Protein AF-A0A7C9JD62-F1 (afdb_monomer)

Radius of gyration: 16.94 Å; Cα contacts (8 Å, |Δi|>4): 183; chains: 1; bounding box: 37×34×64 Å

InterPro domains:
  IPR019675 Protein of unknown function DUF2550 [PF10739] (5-118)

Mean predicted aligned error: 8.54 Å

Solvent-accessible surface area (backbone atoms only — not comparable to full-atom values): 7242 Å² total; per-residue (Å²): 107,70,68,59,52,53,50,50,53,53,50,48,53,50,48,53,50,52,47,64,55,57,70,39,89,64,38,41,67,33,26,44,23,56,74,92,51,72,79,40,55,24,40,30,32,70,53,99,65,26,40,35,29,28,57,66,90,48,95,62,93,57,66,79,41,77,45,54,51,78,88,61,52,77,78,48,76,46,73,44,55,86,84,76,55,68,75,78,19,33,35,37,34,39,82,68,36,36,38,33,23,37,65,71,48,45,53,53,51,50,53,56,57,68,68,49,76,78,75,81,82,77,83,85,125

Organism: NCBI:txid2696284

Secondary structure (DSSP, 8-state):
-HHHHHHHHHHHHHHHHHHHHHTSTTEEEEEEEETTSPPEEEEEEEETTEEEEEESS-S--S-SEEEESTT----EEEEPPBTTBSTTEEEEEETTEEEEEEHHHHHHHHHHHHTS---------

pLDDT: mean 80.62, std 12.16, range [39.5, 92.69]

Structure (mmCIF, N/CA/C/O backbone):
data_AF-A0A7C9JD62-F1
#
_entry.id   AF-A0A7C9JD62-F1
#
loop_
_atom_site.group_PDB
_atom_site.id
_atom_site.type_symbol
_atom_site.label_atom_id
_atom_site.label_alt_id
_atom_site.label_comp_id
_atom_site.label_asym_id
_atom_site.label_entity_id
_atom_site.label_seq_id
_atom_site.pdbx_PDB_ins_code
_atom_site.Cartn_x
_atom_site.Cartn_y
_atom_site.Cartn_z
_atom_site.occupancy
_atom_site.B_iso_or_equiv
_atom_site.auth_seq_id
_atom_site.auth_comp_id
_atom_site.auth_asym_id
_atom_site.auth_atom_id
_atom_site.pdbx_PDB_model_num
ATOM 1 N N . MET A 1 1 ? -23.233 7.852 28.237 1.00 77.38 1 MET A N 1
ATOM 2 C CA . MET A 1 1 ? -22.081 6.935 28.400 1.00 77.38 1 MET A CA 1
ATOM 3 C C . MET A 1 1 ? -22.139 5.753 27.442 1.00 77.38 1 MET A C 1
ATOM 5 O O . MET A 1 1 ? -21.166 5.554 26.736 1.00 77.38 1 MET A O 1
ATOM 9 N N . GLU A 1 2 ? -23.264 5.043 27.338 1.00 87.31 2 GLU A N 1
ATOM 10 C CA . GLU A 1 2 ? -23.464 3.881 26.442 1.00 87.31 2 GLU A CA 1
ATOM 11 C C . GLU A 1 2 ? -22.991 4.112 24.988 1.00 87.31 2 GLU A C 1
ATOM 13 O O . GLU A 1 2 ? -22.233 3.316 24.441 1.00 87.31 2 GLU A O 1
ATOM 18 N N . LEU A 1 3 ? -23.349 5.253 24.379 1.00 88.94 3 LEU A N 1
ATOM 19 C CA . LEU A 1 3 ? -22.923 5.618 23.015 1.00 88.94 3 LEU A CA 1
ATOM 20 C C . LEU A 1 3 ? -21.408 5.851 22.889 1.00 88.94 3 LEU A C 1
ATOM 22 O O . LEU A 1 3 ? -20.813 5.489 21.877 1.00 88.94 3 LEU A O 1
ATOM 26 N N . LEU A 1 4 ? -20.781 6.436 23.915 1.00 90.19 4 LEU A N 1
ATOM 27 C CA . LEU A 1 4 ? -19.334 6.671 23.934 1.00 90.19 4 LEU A CA 1
ATOM 28 C C . LEU A 1 4 ? -18.575 5.351 24.080 1.00 90.19 4 LEU A C 1
ATOM 30 O O . LEU A 1 4 ? -17.577 5.144 23.398 1.00 90.19 4 LEU A O 1
ATOM 34 N N . ILE A 1 5 ? -19.080 4.443 24.919 1.00 91.25 5 ILE A N 1
ATOM 35 C CA . ILE A 1 5 ? -18.515 3.103 25.109 1.00 91.25 5 ILE A CA 1
ATOM 36 C C . ILE A 1 5 ? -18.650 2.292 23.816 1.00 91.25 5 ILE A C 1
ATOM 38 O O . ILE A 1 5 ? -17.671 1.709 23.355 1.00 91.25 5 ILE A O 1
ATOM 42 N N . GLY A 1 6 ? -19.828 2.308 23.185 1.00 91.31 6 GLY A N 1
ATOM 43 C CA . GLY A 1 6 ? -20.051 1.645 21.901 1.00 91.31 6 GLY A CA 1
ATOM 44 C C . GLY A 1 6 ? -19.124 2.168 20.801 1.00 91.31 6 GLY A C 1
ATOM 45 O O . GLY A 1 6 ? -18.491 1.376 20.104 1.00 91.31 6 GLY A O 1
ATOM 46 N N . LEU A 1 7 ? -18.976 3.492 20.682 1.00 90.12 7 LEU A N 1
ATOM 47 C CA . LEU A 1 7 ? -18.070 4.105 19.709 1.00 90.12 7 LEU A CA 1
ATOM 48 C C . LEU A 1 7 ? -16.602 3.759 19.993 1.00 90.12 7 LEU A C 1
ATOM 50 O O . LEU A 1 7 ? -15.863 3.440 19.063 1.00 90.12 7 LEU A O 1
ATOM 54 N N . ALA A 1 8 ? -16.189 3.769 21.263 1.00 90.75 8 ALA A N 1
ATOM 55 C CA . ALA A 1 8 ? -14.834 3.409 21.668 1.00 90.75 8 ALA A CA 1
ATOM 56 C C . ALA A 1 8 ? -14.514 1.937 21.364 1.00 90.75 8 ALA A C 1
ATOM 58 O O . ALA A 1 8 ? -13.452 1.647 20.819 1.00 90.75 8 ALA A O 1
ATOM 59 N N . LEU A 1 9 ? -15.437 1.009 21.643 1.00 91.00 9 LEU A N 1
ATOM 60 C CA . LEU A 1 9 ? -15.277 -0.410 21.308 1.00 91.00 9 LEU A CA 1
ATOM 61 C C . LEU A 1 9 ? -15.198 -0.634 19.796 1.00 91.00 9 LEU A C 1
ATOM 63 O O . LEU A 1 9 ? -14.368 -1.411 19.325 1.00 91.00 9 LEU A O 1
ATOM 67 N N . LEU A 1 10 ? -16.028 0.070 19.024 1.00 87.44 10 LEU A N 1
ATOM 68 C CA . LEU A 1 10 ? -16.034 -0.032 17.568 1.00 87.44 10 LEU A CA 1
ATOM 69 C C . LEU A 1 10 ? -14.736 0.534 16.967 1.00 87.44 10 LEU A C 1
ATOM 71 O O . LEU A 1 10 ? -14.148 -0.088 16.081 1.00 87.44 10 LEU A O 1
ATOM 75 N N . ALA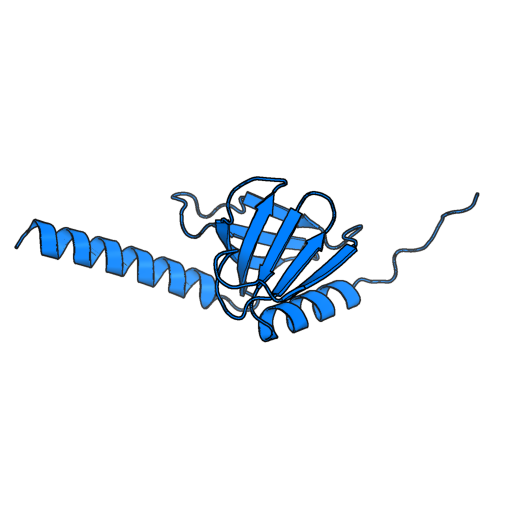 A 1 11 ? -14.238 1.651 17.506 1.00 86.94 11 ALA A N 1
ATOM 76 C CA . ALA A 1 11 ? -12.936 2.210 17.154 1.00 86.94 11 ALA A CA 1
ATOM 77 C C . ALA A 1 11 ? -11.784 1.264 17.537 1.00 86.94 11 ALA A C 1
ATOM 79 O O . ALA A 1 11 ? -10.900 1.024 16.719 1.00 86.94 11 ALA A O 1
ATOM 80 N N . ALA A 1 12 ? -11.815 0.660 18.728 1.00 89.12 12 ALA A N 1
ATOM 81 C CA . ALA A 1 12 ? -10.810 -0.305 19.170 1.00 89.12 12 ALA A CA 1
ATOM 82 C C . ALA A 1 12 ? -10.776 -1.549 18.269 1.00 89.12 12 ALA A C 1
ATOM 84 O O . ALA A 1 12 ? -9.703 -1.951 17.820 1.00 89.12 12 ALA A O 1
ATOM 85 N N . LEU A 1 13 ? -11.937 -2.121 17.927 1.00 86.75 13 LEU A N 1
ATOM 86 C CA . LEU A 1 13 ? -12.036 -3.250 16.999 1.00 86.75 13 LEU A CA 1
ATOM 87 C C . LEU A 1 13 ? -11.510 -2.881 15.603 1.00 86.75 13 LEU A C 1
ATOM 89 O O . LEU A 1 13 ? -10.816 -3.680 14.968 1.00 86.75 13 LEU A O 1
ATOM 93 N N . PHE A 1 14 ? -11.804 -1.666 15.132 1.00 84.38 14 PHE A N 1
ATOM 94 C CA . PHE A 1 14 ? -11.274 -1.152 13.873 1.00 84.38 14 PHE A CA 1
ATOM 95 C C . PHE A 1 14 ? -9.746 -1.000 13.917 1.00 84.38 14 PHE A C 1
ATOM 97 O O . PHE A 1 14 ? -9.067 -1.482 13.012 1.00 84.38 14 PHE A O 1
ATOM 104 N N . CYS A 1 15 ? -9.191 -0.427 14.987 1.00 84.00 15 CYS A N 1
ATOM 105 C CA . CYS A 1 15 ? -7.747 -0.303 15.188 1.00 84.00 15 CYS A CA 1
ATOM 106 C C . CYS A 1 15 ? -7.062 -1.670 15.244 1.00 84.00 15 CYS A C 1
ATOM 108 O O . CYS A 1 15 ? -6.102 -1.893 14.513 1.00 84.00 15 CYS A O 1
ATOM 110 N N . VAL A 1 16 ? -7.581 -2.616 16.034 1.00 85.00 16 VAL A N 1
ATOM 111 C CA . VAL A 1 16 ? -7.051 -3.987 16.107 1.00 85.00 16 VAL A CA 1
ATOM 112 C C . VAL A 1 16 ? -7.066 -4.643 14.731 1.00 85.00 16 VAL A C 1
ATOM 114 O O . VAL A 1 16 ? -6.089 -5.281 14.350 1.00 85.00 16 VAL A O 1
ATOM 117 N N . ARG A 1 17 ? -8.131 -4.454 13.944 1.00 80.06 17 ARG A N 1
ATOM 118 C CA . ARG A 1 17 ? -8.204 -4.971 12.573 1.00 80.06 17 ARG A CA 1
ATOM 119 C C . ARG A 1 17 ? -7.136 -4.349 11.675 1.00 80.06 17 ARG A C 1
ATOM 121 O O . ARG A 1 17 ? -6.475 -5.085 10.949 1.00 80.06 17 ARG A O 1
ATOM 128 N N . VAL A 1 18 ? -6.989 -3.024 11.697 1.00 75.94 18 VAL A N 1
ATOM 129 C CA . VAL A 1 18 ? -5.997 -2.296 10.889 1.00 75.94 18 VAL A CA 1
ATOM 130 C C . VAL A 1 18 ? -4.587 -2.742 11.256 1.00 75.94 18 VAL A C 1
ATOM 132 O O . VAL A 1 18 ? -3.820 -3.109 10.368 1.00 75.94 18 VAL A O 1
ATOM 135 N N . VAL A 1 19 ? -4.280 -2.803 12.552 1.00 76.88 19 VAL A N 1
ATOM 136 C CA . VAL A 1 19 ? -2.991 -3.274 13.067 1.00 76.88 19 VAL A CA 1
ATOM 137 C C . VAL A 1 19 ? -2.768 -4.729 12.670 1.00 76.88 19 VAL A C 1
ATOM 139 O O . VAL A 1 19 ? -1.763 -5.029 12.050 1.00 76.88 19 VAL A O 1
ATOM 142 N N . ALA A 1 20 ? -3.725 -5.633 12.878 1.00 77.44 20 ALA A N 1
ATOM 143 C CA . ALA A 1 20 ? -3.585 -7.036 12.480 1.00 77.44 20 ALA A CA 1
ATOM 144 C C . ALA A 1 20 ? -3.405 -7.238 10.962 1.00 77.44 20 ALA A C 1
ATOM 146 O O . ALA A 1 20 ? -2.865 -8.263 10.539 1.00 77.44 20 ALA A O 1
ATOM 147 N N . LEU A 1 21 ? -3.868 -6.297 10.132 1.00 73.25 21 LEU A N 1
ATOM 148 C CA . LEU A 1 21 ? -3.630 -6.302 8.689 1.00 73.25 21 LEU A CA 1
ATOM 149 C C . LEU A 1 21 ? -2.237 -5.762 8.346 1.00 73.25 21 LEU A C 1
ATOM 151 O O . LEU A 1 21 ? -1.565 -6.363 7.516 1.00 73.25 21 LEU A O 1
ATOM 155 N N . ALA A 1 22 ? -1.815 -4.676 8.997 1.00 74.69 22 ALA A N 1
ATOM 156 C CA . ALA A 1 22 ? -0.532 -4.006 8.780 1.00 74.69 22 ALA A CA 1
ATOM 157 C C . ALA A 1 22 ? 0.664 -4.730 9.429 1.00 74.69 22 ALA A C 1
ATOM 159 O O . ALA A 1 22 ? 1.790 -4.610 8.960 1.00 74.69 22 ALA A O 1
ATOM 160 N N . SER A 1 23 ? 0.433 -5.505 10.491 1.00 70.62 23 SER A N 1
ATOM 161 C CA . SER A 1 23 ? 1.454 -6.287 11.200 1.00 70.62 23 SER A CA 1
ATOM 162 C C . SER A 1 23 ? 1.775 -7.615 10.510 1.00 70.62 23 SER A C 1
ATOM 164 O O . SER A 1 23 ? 2.653 -8.352 10.964 1.00 70.62 23 SER A O 1
ATOM 166 N N . ARG A 1 24 ? 1.079 -7.967 9.421 1.00 72.62 24 ARG A N 1
ATOM 167 C CA . ARG A 1 24 ? 1.425 -9.154 8.632 1.00 72.62 24 ARG A CA 1
ATOM 168 C C . ARG A 1 24 ? 2.716 -8.872 7.866 1.00 72.62 24 ARG A C 1
ATOM 170 O O . ARG A 1 24 ? 2.863 -7.857 7.201 1.00 72.62 24 ARG A O 1
ATOM 177 N N . ARG A 1 25 ? 3.678 -9.792 7.936 1.00 70.06 25 ARG A N 1
ATOM 178 C CA . ARG A 1 25 ? 4.937 -9.660 7.186 1.00 70.06 25 ARG A CA 1
ATOM 179 C C . ARG A 1 25 ? 4.640 -9.516 5.687 1.00 70.06 25 ARG A C 1
ATOM 181 O O . ARG A 1 25 ? 3.815 -10.255 5.149 1.00 70.06 25 ARG A O 1
ATOM 188 N N . GLY A 1 26 ? 5.311 -8.568 5.032 1.00 75.56 26 GLY A N 1
ATOM 189 C CA . GLY A 1 26 ? 5.125 -8.294 3.604 1.00 75.56 26 GLY A CA 1
ATOM 190 C C . GLY A 1 26 ? 3.864 -7.493 3.266 1.00 75.56 26 GLY A C 1
ATOM 191 O O . GLY A 1 26 ? 3.385 -7.581 2.133 1.00 75.56 26 GLY A O 1
ATOM 192 N N . THR A 1 27 ? 3.309 -6.743 4.225 1.00 83.06 27 THR A N 1
ATOM 193 C CA . THR A 1 27 ? 2.253 -5.762 3.957 1.00 83.06 27 THR A CA 1
ATOM 194 C C . THR A 1 27 ? 2.757 -4.329 4.025 1.00 83.06 27 THR A C 1
ATOM 196 O O . THR A 1 27 ? 3.548 -3.995 4.901 1.00 83.06 27 THR A O 1
ATOM 199 N N . VAL A 1 28 ? 2.266 -3.481 3.124 1.00 85.25 28 VAL A N 1
ATOM 200 C CA . VAL A 1 28 ? 2.582 -2.051 3.051 1.00 85.25 28 VAL A CA 1
ATOM 201 C C . VAL A 1 28 ? 1.298 -1.231 2.995 1.00 85.25 28 VAL A C 1
ATOM 203 O O . VAL A 1 28 ? 0.333 -1.603 2.320 1.00 85.25 28 VAL A O 1
ATOM 206 N N . VAL A 1 29 ? 1.265 -0.112 3.714 1.00 86.62 29 VAL A N 1
ATOM 207 C CA . VAL A 1 29 ? 0.139 0.825 3.649 1.00 86.62 29 VAL A CA 1
ATOM 208 C C . VAL A 1 29 ? 0.227 1.592 2.337 1.00 86.62 29 VAL A C 1
ATOM 210 O O . VAL A 1 29 ? 1.256 2.185 2.022 1.00 86.62 29 VAL A O 1
ATOM 213 N N . CYS A 1 30 ? -0.851 1.571 1.559 1.00 89.00 30 CYS A N 1
ATOM 214 C CA . CYS A 1 30 ? -0.929 2.342 0.328 1.00 89.00 30 CYS A CA 1
ATOM 215 C C . CYS A 1 30 ? -2.374 2.689 -0.024 1.00 89.00 30 CYS A C 1
ATOM 217 O O . CYS A 1 30 ? -3.336 1.991 0.321 1.00 89.00 30 CYS A O 1
ATOM 219 N N . CYS A 1 31 ? -2.524 3.791 -0.741 1.00 89.88 31 CYS A N 1
ATOM 220 C CA . CYS A 1 31 ? -3.784 4.218 -1.306 1.00 89.88 31 CYS A CA 1
ATOM 221 C C . CYS A 1 31 ? -3.851 3.817 -2.777 1.00 89.88 31 CYS A C 1
ATOM 223 O O . CYS A 1 31 ? -2.877 3.955 -3.508 1.00 89.88 31 CYS A O 1
ATOM 225 N N . VAL A 1 32 ? -5.011 3.345 -3.216 1.00 90.06 32 VAL A N 1
ATOM 226 C CA . VAL A 1 32 ? -5.290 3.030 -4.619 1.00 90.06 32 VAL A CA 1
ATOM 227 C C . VAL A 1 32 ? -6.288 4.043 -5.157 1.00 90.06 32 VAL A C 1
ATOM 229 O O . VAL A 1 32 ? -7.271 4.382 -4.493 1.00 90.06 32 VAL A O 1
ATOM 232 N N . ARG A 1 33 ? -6.068 4.479 -6.392 1.00 89.25 33 ARG A N 1
ATOM 233 C CA . ARG A 1 33 ? -7.022 5.220 -7.208 1.00 89.25 33 ARG A CA 1
ATOM 234 C C . ARG A 1 33 ? -7.179 4.516 -8.551 1.00 89.25 33 ARG A C 1
ATOM 236 O O . ARG A 1 33 ? -6.201 4.089 -9.150 1.00 89.25 33 ARG A O 1
ATOM 243 N N . THR A 1 34 ? -8.415 4.386 -9.021 1.00 87.81 34 THR A N 1
ATOM 244 C CA . THR A 1 34 ? -8.735 3.808 -10.335 1.00 87.81 34 THR A CA 1
ATOM 245 C C . THR A 1 34 ? -9.332 4.903 -11.218 1.00 87.81 34 THR A C 1
ATOM 247 O O . THR A 1 34 ? -10.384 5.458 -10.889 1.00 87.81 34 THR A O 1
ATO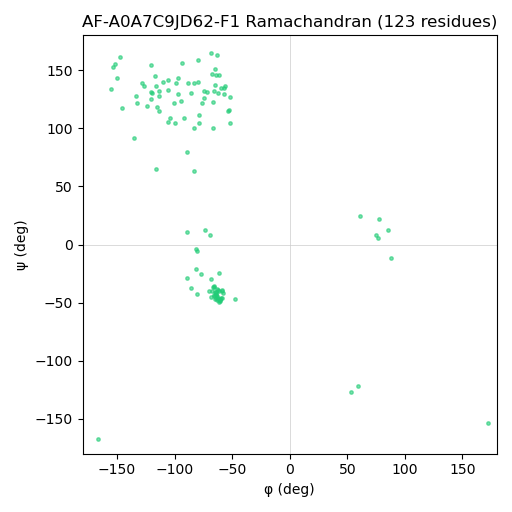M 250 N N . GLY A 1 35 ? -8.638 5.269 -12.300 1.00 81.94 35 GLY A N 1
ATOM 251 C CA . GLY A 1 35 ? -9.008 6.415 -13.143 1.00 81.94 35 GLY A CA 1
ATOM 252 C C . GLY A 1 35 ? -9.181 7.719 -12.346 1.00 81.94 35 GLY A C 1
ATOM 253 O O . GLY A 1 35 ? -8.310 8.102 -11.568 1.00 81.94 35 GLY A O 1
ATOM 254 N N . SER A 1 36 ? -10.331 8.380 -12.505 1.00 73.88 36 SER A N 1
ATOM 255 C CA . SER A 1 36 ? -10.691 9.640 -11.828 1.00 73.88 36 SER A CA 1
ATOM 256 C C . SER A 1 36 ? -11.397 9.465 -10.472 1.00 73.88 36 SER A C 1
ATOM 258 O O . SER A 1 36 ? -11.940 10.427 -9.925 1.00 73.88 36 SER A O 1
ATOM 260 N N . ARG A 1 37 ? -11.438 8.248 -9.907 1.00 78.69 37 ARG A N 1
ATOM 261 C CA . ARG A 1 37 ? -12.076 8.015 -8.598 1.00 78.69 37 ARG A CA 1
ATOM 262 C C . ARG A 1 37 ? -11.294 8.668 -7.450 1.00 78.69 37 ARG A C 1
ATOM 264 O O . ARG A 1 37 ? -10.135 9.041 -7.586 1.00 78.69 37 ARG A O 1
ATOM 271 N N . LYS A 1 38 ? -11.932 8.784 -6.280 1.00 84.38 38 LYS A N 1
ATOM 272 C CA . LYS A 1 38 ? -11.261 9.224 -5.045 1.00 84.38 38 LYS A CA 1
ATOM 273 C C . LYS A 1 38 ? -10.206 8.205 -4.605 1.00 84.38 38 LYS A C 1
ATOM 275 O O . LYS A 1 38 ? -10.378 7.005 -4.829 1.00 84.38 38 LYS A O 1
ATOM 280 N N . TRP A 1 39 ? -9.160 8.682 -3.932 1.00 87.81 39 TRP A N 1
ATOM 281 C CA . TRP A 1 39 ? -8.186 7.816 -3.273 1.00 87.81 39 TRP A CA 1
ATOM 282 C C . TRP A 1 39 ? -8.859 6.937 -2.229 1.00 87.81 39 TRP A C 1
ATOM 284 O O . TRP A 1 39 ? -9.669 7.394 -1.423 1.00 87.81 39 TRP A O 1
ATOM 294 N N . GLN A 1 40 ? -8.506 5.660 -2.249 1.00 88.62 40 GLN A N 1
ATOM 295 C CA . GLN A 1 40 ? -8.976 4.687 -1.284 1.00 88.62 40 GLN A CA 1
ATOM 296 C C . GLN A 1 40 ? -7.777 4.203 -0.488 1.00 88.62 40 GLN A C 1
ATOM 298 O O . GLN A 1 40 ? -6.857 3.629 -1.061 1.00 88.62 40 GLN A O 1
ATOM 303 N N . SER A 1 41 ? -7.780 4.423 0.823 1.00 88.75 41 SER A N 1
ATOM 304 C CA . SER A 1 41 ? -6.711 3.959 1.706 1.00 88.75 41 SER A CA 1
ATOM 305 C C . SER A 1 41 ? -6.875 2.477 2.037 1.00 88.75 41 SER A C 1
ATOM 307 O O . SER A 1 41 ? -7.988 1.991 2.274 1.00 88.75 41 SER A O 1
ATOM 309 N N . GLY A 1 42 ? -5.764 1.749 2.063 1.00 89.06 42 GLY A N 1
ATOM 310 C CA . GLY A 1 42 ? -5.752 0.329 2.375 1.00 89.06 42 GLY A CA 1
ATOM 311 C C . GLY A 1 42 ? -4.359 -0.213 2.655 1.00 89.06 42 GLY A C 1
ATOM 312 O O . GLY A 1 42 ? -3.391 0.525 2.840 1.00 89.06 42 GLY A O 1
ATOM 313 N N . VAL A 1 43 ? -4.279 -1.537 2.677 1.00 88.12 43 VAL A N 1
ATOM 314 C CA . VAL A 1 43 ? -3.038 -2.291 2.832 1.00 88.12 43 VAL A CA 1
ATOM 315 C C . VAL A 1 43 ? -2.855 -3.151 1.601 1.00 88.12 43 VAL A C 1
ATOM 317 O O . VAL A 1 43 ? -3.765 -3.883 1.210 1.00 88.12 43 VAL A O 1
ATOM 320 N N . ALA A 1 44 ? -1.671 -3.083 1.010 1.00 88.75 44 ALA A N 1
ATOM 321 C CA . ALA A 1 44 ? -1.247 -4.032 0.004 1.00 88.75 44 ALA A CA 1
ATOM 322 C C . ALA A 1 44 ? -0.382 -5.126 0.621 1.00 88.75 44 ALA A C 1
ATOM 324 O O . ALA A 1 44 ? 0.419 -4.873 1.517 1.00 88.75 44 ALA A O 1
ATOM 325 N N . ARG A 1 45 ? -0.541 -6.350 0.127 1.00 87.81 45 ARG A N 1
ATOM 326 C CA . ARG A 1 45 ? 0.249 -7.521 0.496 1.00 87.81 45 ARG A CA 1
ATOM 327 C C . ARG A 1 45 ? 0.934 -8.075 -0.743 1.00 87.81 45 ARG A C 1
ATOM 329 O O . ARG A 1 45 ? 0.261 -8.330 -1.739 1.00 87.81 45 ARG A O 1
ATOM 336 N N . TYR A 1 46 ? 2.232 -8.339 -0.656 1.00 86.00 46 TYR A N 1
ATOM 337 C CA . TYR A 1 46 ? 2.948 -9.073 -1.698 1.00 86.00 46 TYR A CA 1
ATOM 338 C C . TYR A 1 46 ? 2.622 -10.573 -1.597 1.00 86.00 46 TYR A C 1
ATOM 340 O O . TYR A 1 46 ? 2.836 -11.191 -0.551 1.00 86.00 46 TYR A O 1
ATOM 348 N N . ALA A 1 47 ? 2.079 -11.168 -2.661 1.00 82.44 47 ALA A N 1
ATOM 349 C CA . ALA A 1 47 ? 1.710 -12.583 -2.706 1.00 82.44 47 ALA A CA 1
ATOM 350 C C . ALA A 1 47 ? 1.927 -13.170 -4.110 1.00 82.44 47 ALA A C 1
ATOM 352 O O . ALA A 1 47 ? 1.284 -12.747 -5.060 1.00 82.44 47 ALA A O 1
ATOM 353 N N . GLY A 1 48 ? 2.824 -14.154 -4.255 1.00 74.50 48 GLY A N 1
ATOM 354 C CA . GLY A 1 48 ? 2.934 -14.959 -5.486 1.00 74.50 48 GLY A CA 1
ATOM 355 C C . GLY A 1 48 ? 3.273 -14.191 -6.774 1.00 74.50 48 GLY A C 1
ATOM 356 O O . GLY A 1 48 ? 2.936 -14.653 -7.856 1.00 74.50 48 GLY A O 1
ATOM 357 N N . GLY A 1 49 ? 3.918 -13.023 -6.679 1.00 81.56 49 GLY A N 1
ATOM 358 C CA . GLY A 1 49 ? 4.156 -12.148 -7.837 1.00 81.56 49 GLY A CA 1
ATOM 359 C C . GLY A 1 49 ? 2.990 -11.208 -8.158 1.00 81.56 49 GLY A C 1
ATOM 360 O O . GLY A 1 49 ? 2.989 -10.570 -9.206 1.00 81.56 49 GLY A O 1
ATOM 361 N N . GLU A 1 50 ? 2.028 -11.083 -7.251 1.00 86.50 50 GLU A N 1
ATOM 362 C CA . GLU A 1 50 ? 0.949 -10.104 -7.296 1.00 86.50 50 GLU A CA 1
ATOM 363 C C . GLU A 1 50 ? 0.984 -9.212 -6.049 1.00 86.50 50 GLU A C 1
ATOM 365 O O . GLU A 1 50 ? 1.477 -9.595 -4.982 1.00 86.50 50 GLU A O 1
ATOM 370 N N . LEU A 1 51 ? 0.440 -8.010 -6.190 1.00 87.38 51 LEU A N 1
ATOM 371 C CA . LEU A 1 51 ? 0.201 -7.068 -5.113 1.00 87.38 51 LEU A CA 1
ATOM 372 C C . LEU A 1 51 ? -1.301 -7.054 -4.814 1.00 87.38 51 LEU A C 1
ATOM 374 O O . LEU A 1 51 ? -2.110 -6.536 -5.585 1.00 87.38 51 LEU A O 1
ATOM 378 N N . HIS A 1 52 ? -1.688 -7.668 -3.699 1.00 89.62 52 HIS A N 1
ATOM 379 C CA . HIS A 1 52 ? -3.081 -7.783 -3.271 1.00 89.62 52 HIS A CA 1
ATOM 380 C C . HIS A 1 52 ? -3.438 -6.613 -2.373 1.00 89.62 52 HIS A C 1
ATOM 382 O O . HIS A 1 52 ? -3.002 -6.556 -1.226 1.00 89.62 52 HIS A O 1
ATOM 388 N N . TRP A 1 53 ? -4.256 -5.698 -2.874 1.00 89.31 53 TRP A N 1
ATOM 389 C CA . TRP A 1 53 ? -4.708 -4.539 -2.123 1.00 89.31 53 TRP A CA 1
ATOM 390 C C . TRP A 1 53 ? -6.085 -4.759 -1.490 1.00 89.31 53 TRP A C 1
ATOM 392 O O . TRP A 1 53 ? -7.061 -5.147 -2.148 1.00 89.31 53 TRP A O 1
ATOM 402 N N . VAL A 1 54 ? -6.165 -4.472 -0.192 1.00 86.38 54 VAL A N 1
ATOM 403 C CA . VAL A 1 54 ? -7.363 -4.579 0.643 1.00 86.38 54 VAL A CA 1
ATOM 404 C C . VAL A 1 54 ? -7.682 -3.194 1.225 1.00 86.38 54 VAL A C 1
ATOM 406 O O . VAL A 1 54 ? -6.821 -2.607 1.881 1.00 86.38 54 VAL A O 1
ATOM 409 N N . PRO A 1 55 ? -8.900 -2.654 1.038 1.00 85.75 55 PRO A N 1
ATOM 410 C CA . PRO A 1 55 ? -9.276 -1.355 1.599 1.00 85.75 55 PRO A CA 1
ATOM 411 C C . PRO A 1 55 ? -9.368 -1.393 3.128 1.00 85.75 55 PRO A C 1
ATOM 413 O O . PRO A 1 55 ? -9.855 -2.373 3.696 1.00 85.75 55 PRO A O 1
ATOM 416 N N . PHE A 1 56 ? -9.031 -0.282 3.790 1.00 79.69 56 PHE A N 1
ATOM 417 C CA . PHE A 1 56 ? -9.344 -0.090 5.211 1.00 79.69 56 PHE A CA 1
ATOM 418 C C . PHE A 1 56 ? -10.853 0.063 5.433 1.00 79.69 56 PHE A C 1
ATOM 420 O O . PHE A 1 56 ? -11.435 -0.580 6.306 1.00 79.69 56 PHE A O 1
ATOM 427 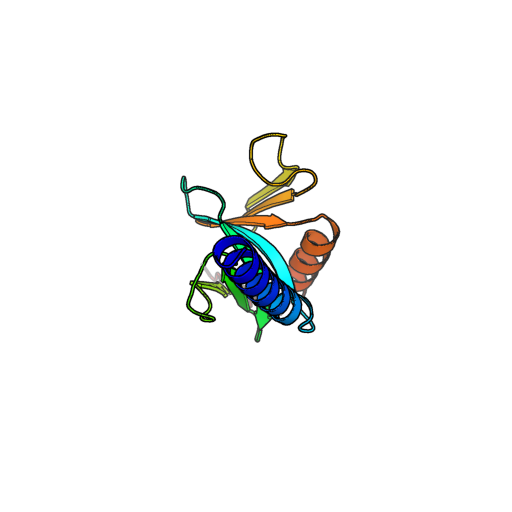N N . ALA A 1 57 ? -11.505 0.877 4.596 1.00 66.62 57 ALA A N 1
ATOM 428 C CA . ALA A 1 57 ? -12.937 1.165 4.656 1.00 66.62 57 ALA A CA 1
ATOM 429 C C . ALA A 1 57 ? -13.771 0.083 3.938 1.00 66.62 57 ALA A C 1
ATOM 431 O O . ALA A 1 57 ? -14.422 0.329 2.919 1.00 66.62 57 ALA A O 1
ATOM 432 N N . GLY A 1 58 ? -13.727 -1.152 4.442 1.00 63.00 58 GLY A N 1
ATOM 433 C CA . GLY A 1 58 ? -14.479 -2.269 3.876 1.00 63.00 58 GLY A CA 1
ATOM 434 C C . GLY A 1 58 ? -14.776 -3.375 4.884 1.00 63.00 58 GLY A C 1
ATOM 435 O O . GLY A 1 58 ? -13.892 -3.856 5.584 1.00 63.00 58 GLY A O 1
ATOM 436 N N . ILE A 1 59 ? -16.029 -3.840 4.907 1.00 56.88 59 ILE A N 1
ATOM 437 C CA . ILE A 1 59 ? -16.477 -4.937 5.785 1.00 56.88 59 ILE A CA 1
ATOM 438 C C . ILE A 1 59 ? -15.750 -6.252 5.436 1.00 56.88 59 ILE A C 1
ATOM 440 O O . ILE A 1 59 ? -15.325 -6.999 6.320 1.00 56.88 59 ILE A O 1
ATOM 444 N N . ARG A 1 60 ? -15.517 -6.518 4.144 1.00 61.09 60 ARG A N 1
ATOM 445 C CA . ARG A 1 60 ? -14.912 -7.767 3.649 1.00 61.09 60 ARG A CA 1
ATOM 446 C C . ARG A 1 60 ? -13.377 -7.706 3.658 1.00 61.09 60 ARG A C 1
ATOM 448 O O . ARG A 1 60 ? -12.811 -6.794 3.071 1.00 61.09 60 ARG A O 1
ATOM 455 N N . LEU A 1 61 ? -12.720 -8.727 4.224 1.00 58.06 61 LEU A N 1
ATOM 456 C CA . LEU A 1 61 ? -11.257 -8.950 4.173 1.00 58.06 61 LEU A CA 1
ATOM 457 C C . LEU A 1 61 ? -10.745 -9.445 2.799 1.00 58.06 61 LEU A C 1
ATOM 459 O O . LEU A 1 61 ? -9.624 -9.937 2.692 1.00 58.06 61 LEU A O 1
ATOM 463 N N . ARG A 1 62 ? -11.562 -9.380 1.742 1.00 65.06 62 ARG A N 1
ATOM 464 C CA . ARG A 1 62 ? -11.154 -9.877 0.422 1.00 65.06 62 ARG A CA 1
ATOM 465 C C . ARG A 1 62 ? -10.334 -8.813 -0.319 1.00 65.06 62 ARG A C 1
ATOM 467 O O . ARG A 1 62 ? -10.730 -7.644 -0.271 1.00 65.06 62 ARG A O 1
ATOM 474 N N . PRO A 1 63 ? -9.251 -9.202 -1.022 1.00 66.94 63 PRO A N 1
ATOM 475 C CA . PRO A 1 63 ? -8.552 -8.313 -1.945 1.00 66.94 63 PRO A CA 1
ATOM 476 C C . PRO A 1 63 ? -9.554 -7.700 -2.918 1.00 66.94 63 PRO A C 1
ATOM 478 O O . PRO A 1 63 ? -10.344 -8.420 -3.529 1.00 66.94 63 PRO A O 1
ATOM 481 N N . ARG A 1 64 ? -9.565 -6.368 -3.020 1.00 76.38 64 ARG A N 1
ATOM 482 C CA . ARG A 1 64 ? -10.387 -5.675 -4.023 1.00 76.38 64 ARG A CA 1
ATOM 483 C C . ARG A 1 64 ? -9.640 -5.483 -5.331 1.00 76.38 64 ARG A C 1
ATOM 485 O O . ARG A 1 64 ? -10.278 -5.446 -6.373 1.00 76.38 64 ARG A O 1
ATOM 492 N N . HIS A 1 65 ? -8.318 -5.383 -5.264 1.00 79.50 65 HIS A N 1
ATOM 493 C CA . HIS A 1 65 ? -7.463 -5.287 -6.437 1.00 79.50 65 HIS A CA 1
ATOM 494 C C . HIS A 1 65 ? -6.312 -6.278 -6.275 1.00 79.50 65 HIS A C 1
ATOM 496 O O . HIS A 1 65 ? -5.583 -6.216 -5.287 1.00 79.50 65 HIS A O 1
ATOM 502 N N . ALA A 1 66 ? -6.179 -7.203 -7.222 1.00 84.25 66 ALA A N 1
ATOM 503 C CA . ALA A 1 66 ? -4.999 -8.042 -7.375 1.00 84.25 66 ALA A CA 1
ATOM 504 C C . ALA A 1 66 ? -4.215 -7.484 -8.561 1.00 84.25 66 ALA A C 1
ATOM 506 O O . ALA A 1 66 ? -4.680 -7.525 -9.697 1.00 84.25 66 ALA A O 1
ATOM 507 N N . ILE A 1 67 ? -3.079 -6.860 -8.273 1.00 84.75 67 ILE A 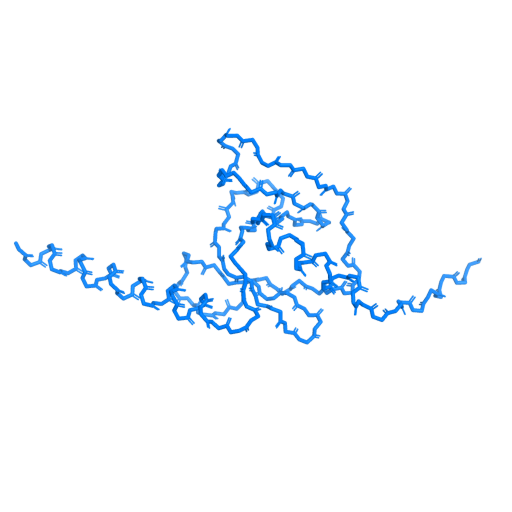N 1
ATOM 508 C CA . ILE A 1 67 ? -2.255 -6.186 -9.271 1.00 84.75 67 ILE A CA 1
ATOM 509 C C . ILE A 1 67 ? -1.119 -7.139 -9.612 1.00 84.75 67 ILE A C 1
ATOM 511 O O . ILE A 1 67 ? -0.202 -7.333 -8.813 1.00 84.75 67 ILE A O 1
ATOM 515 N N . ALA A 1 68 ? -1.196 -7.777 -10.774 1.00 84.06 68 ALA A N 1
ATOM 516 C CA . ALA A 1 68 ? -0.138 -8.665 -11.228 1.00 84.06 68 ALA A CA 1
ATOM 517 C C . ALA A 1 68 ? 1.146 -7.868 -11.479 1.00 84.06 68 ALA A C 1
ATOM 519 O O . ALA A 1 68 ? 1.100 -6.795 -12.070 1.00 84.06 68 ALA A O 1
ATOM 520 N N . ARG A 1 69 ? 2.301 -8.399 -11.062 1.00 82.25 69 ARG A N 1
ATOM 521 C CA . ARG A 1 69 ? 3.607 -7.814 -11.408 1.00 82.25 69 ARG A CA 1
ATOM 522 C C . ARG A 1 69 ? 3.885 -7.894 -12.906 1.00 82.25 69 ARG A C 1
ATOM 524 O O . ARG A 1 69 ? 4.524 -7.018 -13.473 1.00 82.25 69 ARG A O 1
ATOM 531 N N . ARG A 1 70 ? 3.444 -8.985 -13.542 1.00 78.06 70 ARG A N 1
ATOM 532 C CA . ARG A 1 70 ? 3.655 -9.232 -14.973 1.00 78.06 70 ARG A CA 1
ATOM 533 C C . ARG A 1 70 ? 2.867 -8.210 -15.790 1.00 78.06 70 ARG A C 1
AT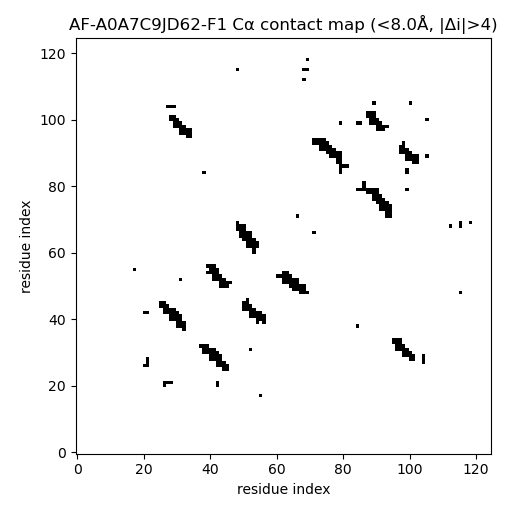OM 535 O O . ARG A 1 70 ? 1.654 -8.123 -15.640 1.00 78.06 70 ARG A O 1
ATOM 542 N N . GLY A 1 71 ? 3.564 -7.467 -16.647 1.00 73.06 71 GLY A N 1
ATOM 543 C CA . GLY A 1 71 ? 2.963 -6.428 -17.487 1.00 73.06 71 GLY A CA 1
ATOM 544 C C . GLY A 1 71 ? 2.625 -5.128 -16.749 1.00 73.06 71 GLY A C 1
ATOM 545 O O . GLY A 1 71 ? 2.039 -4.234 -17.353 1.00 73.06 71 GLY A O 1
ATOM 546 N N . LEU A 1 72 ? 2.989 -4.993 -15.466 1.00 82.31 72 LEU A N 1
ATOM 547 C CA . LEU A 1 72 ? 2.809 -3.742 -14.738 1.00 82.31 72 LEU A CA 1
ATOM 548 C C . LEU A 1 72 ? 3.918 -2.763 -15.124 1.00 82.31 72 LEU A C 1
ATOM 550 O O . LEU A 1 72 ? 5.055 -2.891 -14.676 1.00 82.31 72 LEU A O 1
ATOM 554 N N . VAL A 1 73 ? 3.576 -1.778 -15.948 1.00 80.56 73 VAL A N 1
ATOM 555 C CA . VAL A 1 73 ? 4.502 -0.720 -16.360 1.00 80.56 73 VAL A CA 1
ATOM 556 C C . VAL A 1 73 ? 4.217 0.531 -15.545 1.00 80.56 73 VAL A C 1
ATOM 558 O O . VAL A 1 73 ? 3.103 1.053 -15.570 1.00 80.56 73 VAL A O 1
ATOM 561 N N . VAL A 1 74 ? 5.231 1.016 -14.830 1.00 86.50 74 VAL A N 1
ATOM 562 C CA . VAL A 1 74 ? 5.172 2.309 -14.147 1.00 86.50 74 VAL A CA 1
ATOM 563 C C . VAL A 1 74 ? 5.413 3.403 -15.177 1.00 86.50 74 VAL A C 1
ATOM 565 O O . VAL A 1 74 ? 6.510 3.531 -15.711 1.00 86.50 74 VAL A O 1
ATOM 568 N N . SER A 1 75 ? 4.382 4.191 -15.461 1.00 85.31 75 SER A N 1
ATOM 569 C CA . SER A 1 75 ? 4.448 5.276 -16.443 1.00 85.31 75 SER A CA 1
ATOM 570 C C . SER A 1 75 ? 4.979 6.567 -15.832 1.00 85.31 75 SER A C 1
ATOM 572 O O . SER A 1 75 ? 5.707 7.314 -16.482 1.00 85.31 75 SER A O 1
ATOM 574 N N . ARG A 1 76 ? 4.611 6.856 -14.578 1.00 86.06 76 ARG A N 1
ATOM 575 C CA . ARG A 1 76 ? 4.975 8.109 -13.913 1.00 86.06 76 ARG A CA 1
ATOM 576 C C . ARG A 1 76 ? 5.101 7.930 -12.409 1.00 86.06 76 ARG A C 1
ATOM 578 O O . ARG A 1 76 ? 4.313 7.215 -11.794 1.00 86.06 76 ARG A O 1
ATOM 585 N N . ARG A 1 77 ? 6.064 8.637 -11.817 1.00 88.88 77 ARG A N 1
ATOM 586 C CA . ARG A 1 77 ? 6.283 8.712 -10.372 1.00 88.88 77 ARG A CA 1
ATOM 587 C C . ARG A 1 77 ? 6.494 10.163 -9.959 1.00 88.88 77 ARG A C 1
ATOM 589 O O . ARG A 1 77 ? 7.341 10.835 -10.541 1.00 88.88 77 ARG A O 1
ATOM 596 N N . ARG A 1 78 ? 5.746 10.644 -8.967 1.00 90.06 78 ARG A N 1
ATOM 597 C CA . ARG A 1 78 ? 5.916 11.995 -8.406 1.00 90.06 78 ARG A CA 1
ATOM 598 C C . ARG A 1 78 ? 5.482 12.042 -6.937 1.00 90.06 78 ARG A C 1
ATOM 600 O O . ARG A 1 78 ? 4.659 11.212 -6.547 1.00 90.06 78 ARG A O 1
ATOM 607 N N . PRO A 1 79 ? 5.989 12.984 -6.129 1.00 88.06 79 PRO A N 1
ATOM 608 C CA . PRO A 1 79 ? 5.413 13.248 -4.815 1.00 88.06 79 PRO A CA 1
ATOM 609 C C . PRO A 1 79 ? 3.956 13.721 -4.95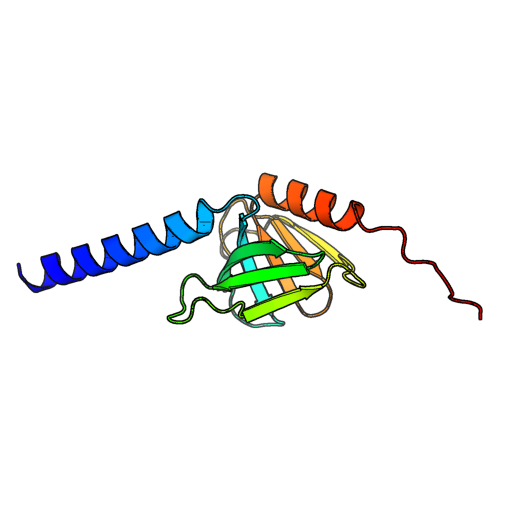6 1.00 88.06 79 PRO A C 1
ATOM 611 O O . PRO A 1 79 ? 3.595 14.375 -5.942 1.00 88.06 79 PRO A O 1
ATOM 614 N N . LEU A 1 80 ? 3.111 13.343 -3.996 1.00 87.25 80 LEU A N 1
ATOM 615 C CA . LEU A 1 80 ? 1.759 13.881 -3.862 1.00 87.25 80 LEU A CA 1
ATOM 616 C C . LEU A 1 80 ? 1.838 15.298 -3.299 1.00 87.25 80 LEU A C 1
ATOM 618 O O . LEU A 1 80 ? 2.520 15.521 -2.298 1.00 87.25 80 LEU A O 1
ATOM 622 N N . GLU A 1 81 ? 1.123 16.239 -3.911 1.00 84.25 81 GLU A N 1
ATOM 623 C CA . GLU A 1 81 ? 1.000 17.586 -3.360 1.00 84.25 81 GLU A CA 1
ATOM 624 C C . GLU A 1 81 ? -0.046 17.620 -2.237 1.00 84.25 81 GLU A C 1
ATOM 626 O O . GLU A 1 81 ? -0.925 16.751 -2.131 1.00 84.25 81 GLU A O 1
ATOM 631 N N . ALA A 1 82 ? 0.050 18.636 -1.378 1.00 76.50 82 ALA A N 1
ATOM 632 C CA . ALA A 1 82 ? -0.897 18.838 -0.290 1.00 76.50 82 ALA A CA 1
ATOM 633 C C . ALA A 1 82 ? -2.332 18.952 -0.839 1.00 76.50 82 ALA A C 1
ATOM 635 O O . ALA A 1 82 ? -2.604 19.705 -1.772 1.00 76.50 82 ALA A O 1
ATOM 636 N N . GLY A 1 83 ? -3.259 18.181 -0.267 1.00 75.06 83 GLY A N 1
ATOM 637 C CA . GLY A 1 83 ? -4.664 18.145 -0.693 1.00 75.06 83 GLY A CA 1
ATOM 638 C C . GLY A 1 83 ? -4.989 17.146 -1.810 1.00 75.06 83 GLY A C 1
ATOM 639 O O . GLY A 1 83 ? -6.164 16.841 -2.016 1.00 75.06 83 GLY A O 1
ATOM 640 N N . GLU A 1 84 ? -3.993 16.559 -2.483 1.00 78.38 84 GLU A N 1
ATOM 641 C CA . GLU A 1 84 ? -4.234 15.487 -3.458 1.00 78.38 84 GLU A CA 1
ATOM 642 C C . GLU A 1 84 ? -4.419 14.113 -2.802 1.00 78.38 84 GLU A C 1
ATOM 644 O O . GLU A 1 84 ? -5.011 13.223 -3.409 1.00 78.38 84 GLU A O 1
ATOM 649 N N . GLY A 1 85 ? -3.939 13.927 -1.572 1.00 77.75 85 GLY A N 1
ATOM 650 C CA . GLY A 1 85 ? -4.042 12.689 -0.801 1.00 77.75 85 GLY A CA 1
ATOM 651 C C . GLY A 1 85 ? -3.216 12.765 0.488 1.00 77.75 85 GLY A C 1
ATOM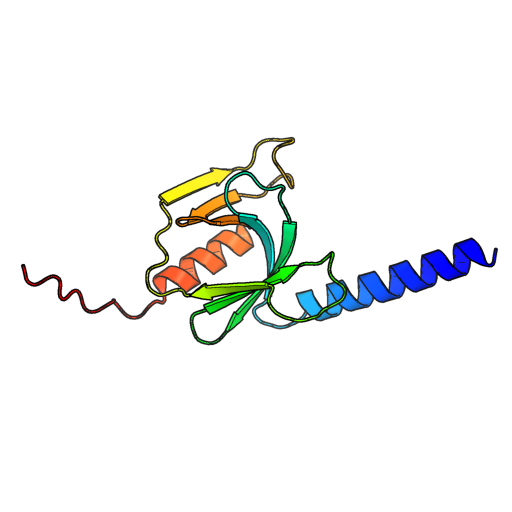 652 O O . GLY A 1 85 ? -3.027 13.865 1.006 1.00 77.75 85 GLY A O 1
ATOM 653 N N . PRO A 1 86 ? -2.749 11.629 1.039 1.00 78.25 86 PRO A N 1
ATOM 654 C CA . PRO A 1 86 ? -1.928 11.637 2.247 1.00 78.25 86 PRO A CA 1
ATOM 655 C C . PRO A 1 86 ? -0.612 12.392 2.020 1.00 78.25 86 PRO A C 1
ATOM 657 O O . PRO A 1 86 ? 0.090 12.130 1.043 1.00 78.25 86 PRO A O 1
ATOM 660 N N . GLU A 1 87 ? -0.277 13.313 2.922 1.00 80.50 87 GLU A N 1
ATOM 661 C CA . GLU A 1 87 ? 0.971 14.078 2.845 1.00 80.50 87 GLU A CA 1
ATOM 662 C C . GLU A 1 87 ? 2.204 13.174 2.998 1.00 80.50 87 GLU A C 1
ATOM 664 O O . GLU A 1 87 ? 2.181 12.174 3.718 1.00 80.50 87 GLU A O 1
ATOM 669 N N . GLY A 1 88 ? 3.287 13.522 2.296 1.00 82.56 88 GLY A N 1
ATOM 670 C CA . GLY A 1 88 ? 4.546 12.765 2.314 1.00 82.56 88 GLY A CA 1
ATOM 671 C C . GLY A 1 88 ? 4.517 11.454 1.519 1.00 82.56 88 GLY A C 1
ATOM 672 O O . GLY A 1 88 ? 5.452 10.660 1.604 1.00 82.56 88 GLY A O 1
ATOM 673 N N . TYR A 1 89 ? 3.448 11.195 0.760 1.00 90.12 89 TYR A N 1
ATOM 674 C CA . TYR A 1 89 ? 3.340 10.007 -0.083 1.00 90.12 89 TYR A CA 1
ATOM 675 C C . TYR A 1 89 ? 3.813 10.313 -1.507 1.00 90.12 89 TYR A C 1
ATOM 677 O O . TYR A 1 89 ? 3.763 11.441 -1.989 1.00 90.12 89 TYR A O 1
ATOM 685 N N . TRP A 1 90 ? 4.233 9.273 -2.211 1.00 91.88 90 TRP A N 1
ATOM 686 C CA . TRP A 1 90 ? 4.551 9.294 -3.630 1.00 91.88 90 TRP A CA 1
ATOM 687 C C . TRP A 1 90 ? 3.448 8.601 -4.415 1.00 91.88 90 TRP A C 1
ATOM 689 O O . TRP A 1 90 ? 3.050 7.493 -4.055 1.00 91.88 90 TRP A O 1
ATOM 699 N N . THR A 1 91 ? 2.989 9.217 -5.507 1.00 91.88 91 THR A N 1
ATOM 700 C CA . THR A 1 91 ? 2.118 8.556 -6.484 1.00 91.88 91 THR A CA 1
ATOM 701 C C . THR A 1 91 ? 2.927 7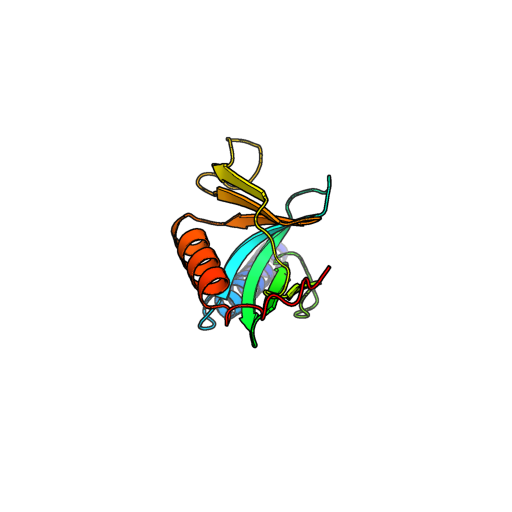.845 -7.554 1.00 91.88 91 THR A C 1
ATOM 703 O O . THR A 1 91 ? 3.904 8.374 -8.087 1.00 91.88 91 THR A O 1
ATOM 706 N N . VAL A 1 92 ? 2.452 6.658 -7.902 1.00 91.31 92 VAL A N 1
ATOM 707 C CA . VAL A 1 92 ? 2.932 5.791 -8.966 1.00 91.31 92 VAL A CA 1
ATOM 708 C C . VAL A 1 92 ? 1.755 5.493 -9.882 1.00 91.31 92 VAL A C 1
ATOM 710 O O . VAL A 1 92 ? 0.751 4.929 -9.452 1.00 91.31 92 VAL A O 1
ATOM 713 N N . GLU A 1 93 ? 1.865 5.878 -11.145 1.00 89.38 93 GLU A N 1
ATOM 714 C CA . GLU A 1 93 ? 0.867 5.585 -12.172 1.00 89.38 93 GLU A CA 1
ATOM 715 C C . GLU A 1 93 ? 1.268 4.312 -12.916 1.00 89.38 93 GLU A C 1
ATOM 717 O O . GLU A 1 93 ? 2.372 4.231 -13.455 1.00 89.38 93 GLU A O 1
ATOM 722 N N . ALA A 1 94 ? 0.379 3.317 -12.926 1.00 85.75 94 ALA A N 1
ATOM 723 C CA . ALA A 1 94 ? 0.593 2.032 -13.575 1.00 85.75 94 ALA A CA 1
ATOM 724 C C . ALA A 1 94 ? -0.659 1.617 -14.365 1.00 85.75 94 ALA A C 1
ATOM 726 O O . ALA A 1 94 ? -1.597 1.015 -13.835 1.00 85.75 94 ALA A O 1
ATOM 727 N N . GLY A 1 95 ? -0.697 1.980 -15.649 1.00 83.38 95 GLY A N 1
ATOM 728 C CA . GLY A 1 95 ? -1.860 1.755 -16.508 1.00 83.38 95 GLY A CA 1
ATOM 729 C C . GLY A 1 95 ? -3.119 2.452 -15.975 1.00 83.38 95 GLY A C 1
ATOM 730 O O . GLY A 1 95 ? -3.141 3.665 -15.795 1.00 83.38 95 GLY A O 1
ATOM 731 N N . ALA A 1 96 ? -4.181 1.685 -15.713 1.00 83.19 96 ALA A N 1
ATOM 732 C CA . ALA A 1 96 ? -5.471 2.214 -15.251 1.00 83.19 96 ALA A CA 1
ATOM 733 C C . ALA A 1 96 ? -5.535 2.522 -13.740 1.00 83.19 96 ALA A C 1
ATOM 735 O O . ALA A 1 96 ? -6.554 3.030 -13.250 1.00 83.19 96 ALA A O 1
ATOM 736 N N . ILE A 1 97 ? -4.481 2.188 -12.991 1.00 87.75 97 ILE A N 1
ATOM 737 C CA . ILE A 1 97 ? -4.419 2.378 -11.543 1.00 87.75 97 ILE A CA 1
ATOM 738 C C . ILE A 1 97 ? -3.313 3.359 -11.156 1.00 87.75 97 ILE A C 1
ATOM 740 O O . ILE A 1 97 ? -2.240 3.395 -11.752 1.00 87.75 97 ILE A O 1
ATOM 744 N N . SER A 1 98 ? -3.570 4.145 -10.118 1.00 90.81 98 SER A N 1
ATOM 745 C CA . SER A 1 98 ? -2.560 4.944 -9.431 1.00 90.81 98 SER A CA 1
ATOM 746 C C . SER A 1 98 ? -2.431 4.448 -7.995 1.00 90.81 98 SER A C 1
ATOM 748 O O . SER A 1 98 ? -3.434 4.196 -7.323 1.00 90.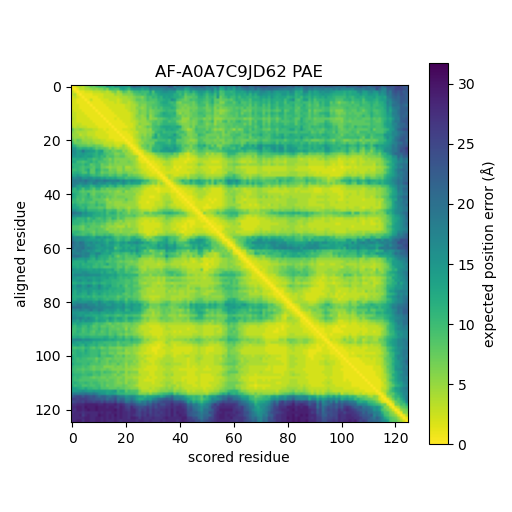81 98 SER A O 1
ATOM 750 N N . LEU A 1 99 ? -1.200 4.312 -7.519 1.00 91.38 99 LEU A N 1
ATOM 751 C CA . LEU A 1 99 ? -0.868 3.919 -6.156 1.00 91.38 99 LEU A CA 1
ATOM 752 C C . LEU A 1 99 ? -0.203 5.096 -5.456 1.00 91.38 99 LEU A C 1
ATOM 754 O O . LEU A 1 99 ? 0.727 5.659 -6.011 1.00 91.38 99 LEU A O 1
ATOM 758 N N . ALA A 1 100 ? -0.632 5.441 -4.248 1.00 92.69 100 ALA A N 1
ATOM 759 C CA . ALA A 1 100 ? 0.079 6.378 -3.388 1.00 92.69 100 ALA A CA 1
ATOM 760 C C . ALA A 1 100 ? 0.614 5.646 -2.158 1.00 92.69 100 ALA A C 1
ATOM 762 O O . ALA A 1 100 ? -0.139 4.958 -1.468 1.00 92.69 100 ALA A O 1
ATOM 763 N N . MET A 1 101 ? 1.901 5.778 -1.868 1.00 92.00 101 MET A N 1
ATOM 764 C CA . MET A 1 101 ? 2.559 5.080 -0.759 1.00 92.00 101 MET A CA 1
ATOM 765 C C . MET A 1 101 ? 3.684 5.933 -0.170 1.00 92.00 101 MET A C 1
ATOM 767 O O . MET A 1 101 ? 4.139 6.866 -0.826 1.00 92.00 101 MET A O 1
ATOM 771 N N . SER A 1 102 ? 4.127 5.643 1.054 1.00 90.75 102 SER A N 1
ATOM 772 C CA . SER A 1 102 ? 5.303 6.314 1.625 1.00 90.75 102 SER A CA 1
ATOM 773 C C . SER A 1 102 ? 6.566 6.006 0.813 1.00 90.75 102 SER A C 1
ATOM 775 O O . SER A 1 102 ? 6.603 5.041 0.048 1.00 90.75 102 SER A O 1
ATOM 777 N N . GLU A 1 103 ? 7.616 6.803 0.988 1.00 89.31 103 GLU A N 1
ATOM 778 C CA . GLU A 1 103 ? 8.898 6.608 0.296 1.00 89.31 103 GLU A CA 1
ATOM 779 C C . GLU A 1 103 ? 9.538 5.231 0.574 1.00 89.31 103 GLU A C 1
ATOM 781 O O . GLU A 1 103 ? 10.002 4.557 -0.350 1.00 89.31 103 GLU A O 1
ATOM 786 N N . ASP A 1 104 ? 9.462 4.742 1.814 1.00 87.75 104 ASP A N 1
ATOM 787 C CA . ASP A 1 104 ? 9.935 3.395 2.167 1.00 87.75 104 ASP A CA 1
ATOM 788 C C . ASP A 1 104 ? 9.140 2.299 1.439 1.00 87.75 104 ASP A C 1
ATOM 790 O O . ASP A 1 104 ? 9.700 1.347 0.885 1.00 87.75 104 ASP A O 1
ATOM 794 N N . ALA A 1 105 ? 7.811 2.443 1.403 1.00 88.56 105 ALA A N 1
ATOM 795 C CA . ALA A 1 105 ? 6.930 1.495 0.730 1.00 88.56 105 ALA A CA 1
ATOM 796 C C . ALA A 1 105 ? 7.136 1.517 -0.791 1.00 88.56 105 ALA A C 1
ATOM 798 O O . ALA A 1 105 ? 7.103 0.460 -1.423 1.00 88.56 105 ALA A O 1
ATOM 799 N N . LEU A 1 106 ? 7.399 2.697 -1.358 1.00 89.69 106 LEU A N 1
ATOM 800 C CA . LEU A 1 106 ? 7.748 2.890 -2.762 1.00 89.69 106 LEU A CA 1
ATOM 801 C C . LEU A 1 106 ? 9.024 2.141 -3.124 1.00 89.69 106 LEU A C 1
ATOM 803 O O . LEU A 1 106 ? 9.053 1.439 -4.132 1.00 89.69 106 LEU A O 1
ATOM 807 N N . THR A 1 107 ? 10.057 2.260 -2.296 1.00 89.19 107 THR A N 1
ATOM 808 C CA . THR A 1 107 ? 11.325 1.555 -2.503 1.00 89.19 107 THR A CA 1
ATOM 809 C C . THR A 1 107 ? 11.111 0.042 -2.507 1.00 89.19 107 THR A C 1
ATOM 811 O O . THR A 1 107 ? 11.554 -0.643 -3.427 1.00 89.19 107 THR A O 1
ATOM 814 N N . GLY A 1 108 ? 10.341 -0.483 -1.547 1.00 88.50 108 GLY A N 1
ATOM 815 C CA . GLY A 1 108 ? 9.974 -1.901 -1.522 1.00 88.50 108 GLY A CA 1
ATOM 816 C C . GLY A 1 108 ? 9.145 -2.343 -2.736 1.00 88.50 108 GLY A C 1
ATOM 817 O O . GLY A 1 108 ? 9.365 -3.430 -3.271 1.00 88.50 108 GLY A O 1
ATOM 818 N N . PHE A 1 109 ? 8.218 -1.502 -3.200 1.00 88.50 109 PHE A N 1
ATOM 819 C CA . PHE A 1 109 ? 7.397 -1.772 -4.382 1.00 88.50 109 PHE A CA 1
ATOM 820 C C . PHE A 1 109 ? 8.232 -1.825 -5.667 1.00 88.50 109 PHE A C 1
ATOM 822 O O . PHE A 1 109 ? 8.051 -2.737 -6.475 1.00 88.50 109 PHE A O 1
ATOM 829 N N . LEU A 1 110 ? 9.170 -0.892 -5.842 1.00 87.88 110 LEU A N 1
ATOM 830 C CA . LEU A 1 110 ? 10.083 -0.877 -6.986 1.00 87.88 110 LEU A CA 1
ATOM 831 C C . LEU A 1 110 ? 11.030 -2.079 -6.958 1.00 87.88 110 LEU A C 1
ATOM 833 O O . LEU A 1 110 ? 11.137 -2.781 -7.959 1.00 87.88 110 LEU A O 1
ATOM 837 N N . ALA A 1 111 ? 11.609 -2.404 -5.800 1.00 87.69 111 ALA A N 1
ATOM 838 C CA . ALA A 1 111 ? 12.432 -3.603 -5.651 1.00 87.69 111 ALA A CA 1
ATOM 839 C C . ALA A 1 111 ? 11.648 -4.888 -5.983 1.00 87.69 111 ALA A C 1
ATOM 841 O O . ALA A 1 111 ? 12.166 -5.802 -6.627 1.00 87.69 111 ALA A O 1
ATOM 842 N N . TRP A 1 112 ? 10.373 -4.967 -5.587 1.00 87.25 112 TRP A N 1
ATOM 843 C CA . TRP A 1 112 ? 9.492 -6.085 -5.935 1.00 87.25 112 TRP A CA 1
ATOM 844 C C . TRP A 1 112 ? 9.206 -6.175 -7.441 1.00 87.25 112 TRP A C 1
ATOM 846 O O . TRP A 1 112 ? 9.193 -7.290 -7.984 1.00 87.25 112 TRP A O 1
ATOM 856 N N . LEU A 1 113 ? 8.988 -5.030 -8.100 1.00 84.75 113 LEU A N 1
ATOM 857 C CA . LEU A 1 113 ? 8.824 -4.929 -9.552 1.00 84.75 113 LEU A CA 1
ATOM 858 C C . LEU A 1 113 ? 10.081 -5.400 -10.292 1.00 84.75 113 LEU A C 1
ATOM 860 O O . LEU A 1 113 ? 9.970 -6.228 -11.192 1.00 84.75 113 LEU A O 1
ATOM 864 N N . GLU A 1 114 ? 11.258 -4.935 -9.875 1.00 83.38 114 GLU A N 1
ATOM 865 C CA . GLU A 1 114 ? 12.559 -5.290 -10.463 1.00 83.38 114 GLU A CA 1
ATOM 866 C C . GLU A 1 114 ? 12.948 -6.748 -10.209 1.00 83.38 114 GLU A C 1
ATOM 868 O O . GLU A 1 114 ? 13.574 -7.384 -11.049 1.00 83.38 114 GLU A O 1
ATOM 873 N N . SER A 1 115 ? 12.496 -7.331 -9.095 1.00 81.88 115 SER A N 1
ATOM 874 C CA . SER A 1 115 ? 12.663 -8.761 -8.795 1.00 81.88 115 SER A CA 1
ATOM 875 C C . SER A 1 115 ? 11.826 -9.674 -9.709 1.00 81.88 115 SER A C 1
ATOM 877 O O . SER A 1 115 ? 11.649 -10.866 -9.418 1.00 81.88 115 SER A O 1
ATOM 879 N N . ALA A 1 116 ? 11.190 -9.136 -10.753 1.00 66.44 116 ALA A N 1
ATOM 880 C CA . ALA A 1 116 ? 10.545 -9.942 -11.774 1.00 66.44 116 ALA A CA 1
ATOM 881 C C . ALA A 1 116 ? 11.597 -10.745 -12.547 1.00 66.44 116 ALA A C 1
ATOM 883 O O . ALA A 1 116 ? 12.594 -10.172 -12.978 1.00 66.44 116 ALA A O 1
ATOM 884 N N . PRO A 1 117 ? 11.398 -12.064 -12.753 1.00 59.28 117 PRO A N 1
ATOM 885 C CA . PRO A 1 117 ? 12.213 -12.773 -13.727 1.00 59.28 117 PRO A CA 1
ATOM 886 C C . PRO A 1 117 ? 12.057 -12.044 -15.070 1.00 59.28 117 PRO A C 1
ATOM 888 O O . PRO A 1 117 ? 10.922 -11.662 -15.387 1.00 59.28 117 PRO A O 1
ATOM 891 N N . PRO A 1 118 ? 13.153 -11.822 -15.823 1.00 55.16 118 PRO A N 1
ATOM 892 C CA . PRO A 1 118 ? 13.099 -11.104 -17.087 1.00 55.16 118 PRO A CA 1
ATOM 893 C C . PRO A 1 118 ? 12.028 -11.766 -17.944 1.00 55.16 118 PRO A C 1
ATOM 895 O O . PRO A 1 118 ? 12.105 -12.960 -18.241 1.00 55.16 118 PRO A O 1
ATOM 898 N N . SER A 1 119 ? 10.960 -11.024 -18.245 1.00 50.72 119 SER A N 1
ATOM 899 C CA . SER A 1 119 ? 9.961 -11.469 -19.206 1.00 50.72 119 SER A CA 1
ATOM 900 C C . SER A 1 119 ? 10.731 -11.811 -20.469 1.00 50.72 119 SER A C 1
ATOM 902 O O . SER A 1 119 ? 11.374 -10.925 -21.028 1.00 50.72 119 SER A O 1
ATOM 904 N N . ALA A 1 120 ? 10.731 -13.086 -20.862 1.00 39.50 120 ALA A N 1
ATOM 905 C CA . ALA A 1 120 ? 11.252 -13.498 -22.150 1.00 39.50 120 ALA A CA 1
ATOM 906 C C . ALA A 1 120 ? 10.580 -12.614 -23.204 1.00 39.50 120 ALA A C 1
ATOM 908 O O . ALA A 1 120 ? 9.383 -12.735 -23.462 1.00 39.50 120 ALA A O 1
ATOM 909 N N . HIS A 1 121 ? 11.341 -11.649 -23.706 1.00 42.84 121 HIS A N 1
ATOM 910 C CA . HIS A 1 121 ? 10.965 -10.817 -24.824 1.00 42.84 121 HIS A CA 1
ATOM 911 C C . HIS A 1 121 ? 10.909 -11.756 -26.028 1.00 42.84 121 HIS A C 1
ATOM 913 O O . HIS A 1 121 ? 11.937 -12.173 -26.551 1.00 42.84 121 HIS A O 1
ATOM 919 N N . LEU A 1 122 ? 9.703 -12.174 -26.393 1.00 44.25 122 LEU A N 1
ATOM 920 C CA . LEU A 1 122 ? 9.404 -12.714 -27.710 1.00 44.25 122 LEU A CA 1
ATOM 921 C C . LEU A 1 122 ? 8.411 -11.755 -28.355 1.00 44.25 122 LEU A C 1
ATOM 923 O O . LEU A 1 122 ? 7.271 -12.113 -28.621 1.00 44.25 122 LEU A O 1
ATOM 927 N N . ASP A 1 123 ? 8.873 -10.530 -28.596 1.00 42.31 123 ASP A N 1
ATOM 928 C CA . ASP A 1 123 ? 8.408 -9.773 -29.749 1.00 42.31 123 ASP A CA 1
ATOM 929 C C . ASP A 1 123 ? 9.359 -10.138 -30.897 1.00 42.31 123 ASP A C 1
ATOM 931 O O . ASP A 1 123 ? 10.335 -9.451 -31.180 1.00 42.31 123 ASP A O 1
ATOM 935 N N . ALA A 1 124 ? 9.123 -11.308 -31.495 1.00 42.06 124 ALA A N 1
ATOM 936 C CA . ALA A 1 124 ? 9.561 -11.562 -32.857 1.00 42.06 124 ALA A CA 1
ATOM 937 C C . ALA A 1 124 ? 8.481 -10.966 -33.765 1.00 42.06 124 ALA A C 1
ATOM 939 O O . ALA A 1 124 ? 7.412 -11.559 -33.928 1.00 42.06 124 ALA A O 1
ATOM 940 N N . VAL A 1 125 ? 8.754 -9.777 -34.298 1.00 43.59 125 VAL A N 1
ATOM 941 C CA . VAL A 1 125 ? 8.103 -9.245 -35.499 1.00 43.59 125 VAL A CA 1
ATOM 942 C C . VAL A 1 125 ? 9.192 -8.964 -36.516 1.00 43.59 125 VAL A C 1
ATOM 944 O O . VAL A 1 125 ? 10.190 -8.319 -36.125 1.00 43.59 125 VAL A O 1
#

Foldseek 3Di:
DVVVVVVVVVVVVLVVVQCVLCVPPQKFWKWKDFAPDATFTFIWHDDPQWTFTDGSPDPDPHRPDTHHLVQFDFPDKDADDPPNDDHQWIWTDTPRMIMTHHPVVVVVVVVSSVPDDPDPPPPPD

Nearest PDB structures (foldseek):
  2dhj-assembly1_A  TM=5.957E-01  e=9.162E-03  Homo sapiens
  7lc1-assembly1_B  TM=5.325E-01  e=8.168E-02  Homo sapiens
  5wbf-assembly2_B  TM=2.681E-01  e=1.762E-01  Helicobacter pylori 26695
  5wbf-assembly3_C  TM=2.561E-01  e=5.419E-01  Helicobacter pylori 26695
  5wbf-assembly1_A  TM=2.648E-01  e=9.226E-01  Helicobacter pylori 26695

Sequence (125 aa):
MELLIGLALLAALFCVRVVALASRRGTVVCCVRTGSRKWQSGVARYAGGELHWVPFAGIRLRPRHAIARRGLVVSRRRPLEAGEGPEGYWTVEAGAISLAMSEDALTGFLAWLESAPPSAHLDAV